Protein AF-A0A2K3LDL1-F1 (afdb_monomer)

InterPro domains:
  IPR001128 Cytochrome P450 [PF00067] (17-119)
  IPR036396 Cytochrome P450 superfamily [G3DSA:1.10.630.10] (7-135)
  IPR036396 Cytochrome P450 superfamily [SSF48264] (17-128)
  IPR050665 Plant Cytochrome P450 Monooxygenases [PTHR24282] (14-123)

Structure (mmCIF, N/CA/C/O backbone):
data_AF-A0A2K3LDL1-F1
#
_entry.id   AF-A0A2K3LDL1-F1
#
loop_
_atom_site.group_PDB
_atom_site.id
_atom_site.type_symbol
_atom_site.label_atom_id
_atom_site.label_alt_id
_atom_site.label_comp_id
_atom_site.label_asym_id
_atom_site.label_entity_id
_atom_site.label_seq_id
_atom_site.pdbx_PDB_ins_code
_atom_site.Cartn_x
_atom_site.Cartn_y
_atom_site.Cartn_z
_atom_site.occupancy
_atom_site.B_iso_or_equiv
_atom_site.auth_seq_id
_atom_site.auth_comp_id
_atom_site.auth_asym_id
_atom_site.auth_atom_id
_atom_site.pdbx_PDB_model_num
ATOM 1 N N . MET A 1 1 ? 44.714 7.543 -19.006 1.00 37.28 1 MET A N 1
ATOM 2 C CA . MET A 1 1 ? 43.235 7.500 -19.036 1.00 37.28 1 MET A CA 1
ATOM 3 C C . MET A 1 1 ? 42.779 6.696 -17.832 1.00 37.28 1 MET A C 1
ATOM 5 O O . MET A 1 1 ? 42.922 5.483 -17.837 1.00 37.28 1 MET A O 1
ATOM 9 N N . ASN A 1 2 ? 42.329 7.365 -16.770 1.00 38.78 2 ASN A N 1
ATOM 10 C CA . ASN A 1 2 ? 41.917 6.697 -15.537 1.00 38.78 2 ASN A CA 1
ATOM 11 C C . ASN A 1 2 ? 40.492 6.169 -15.713 1.00 38.78 2 ASN A C 1
ATOM 13 O O . ASN A 1 2 ? 39.527 6.905 -15.521 1.00 38.78 2 ASN A O 1
ATOM 17 N N . GLN A 1 3 ? 40.356 4.900 -16.099 1.00 47.09 3 GLN A N 1
ATOM 18 C CA . GLN A 1 3 ? 39.092 4.186 -15.957 1.00 47.09 3 GLN A CA 1
ATOM 19 C C . GLN A 1 3 ? 38.890 3.896 -14.468 1.00 47.09 3 GLN A C 1
ATOM 21 O O . GLN A 1 3 ? 39.252 2.838 -13.964 1.00 47.09 3 GLN A O 1
ATOM 26 N N . CYS A 1 4 ? 38.342 4.873 -13.745 1.00 43.03 4 CYS A N 1
ATOM 27 C CA . CYS A 1 4 ? 37.754 4.622 -12.440 1.00 43.03 4 CYS A CA 1
ATOM 28 C C . CYS A 1 4 ? 36.497 3.782 -12.685 1.00 43.03 4 CYS A C 1
ATOM 30 O O . CYS A 1 4 ? 35.422 4.309 -12.971 1.00 43.03 4 CYS A O 1
ATOM 32 N N . ILE A 1 5 ? 36.663 2.460 -12.670 1.00 51.31 5 ILE A N 1
ATOM 33 C CA . ILE A 1 5 ? 35.558 1.510 -12.677 1.00 51.31 5 ILE A CA 1
ATOM 34 C C . ILE A 1 5 ? 34.881 1.707 -11.325 1.00 51.31 5 ILE A C 1
ATOM 36 O O . ILE A 1 5 ? 35.337 1.191 -10.306 1.00 51.31 5 ILE A O 1
ATOM 40 N N . THR A 1 6 ? 33.848 2.544 -11.280 1.00 49.16 6 THR A N 1
ATOM 41 C CA . THR A 1 6 ? 33.011 2.673 -10.091 1.00 49.16 6 THR A CA 1
ATOM 42 C C . THR A 1 6 ? 32.513 1.265 -9.801 1.00 49.16 6 THR A C 1
ATOM 44 O O . THR A 1 6 ? 31.810 0.694 -10.638 1.00 49.16 6 THR A O 1
ATOM 47 N N . LEU A 1 7 ? 32.949 0.658 -8.690 1.00 59.19 7 LEU A N 1
ATOM 48 C CA . LEU A 1 7 ? 32.472 -0.659 -8.284 1.00 59.19 7 LEU A CA 1
ATOM 49 C C . LEU A 1 7 ? 30.946 -0.568 -8.279 1.00 59.19 7 LEU A C 1
ATOM 51 O O . LEU A 1 7 ? 30.358 0.165 -7.484 1.00 59.19 7 LEU A O 1
ATOM 55 N N . ASN A 1 8 ? 30.305 -1.230 -9.241 1.00 62.34 8 ASN A N 1
ATOM 56 C CA . ASN A 1 8 ? 28.864 -1.170 -9.440 1.00 62.34 8 ASN A CA 1
ATOM 57 C C . ASN A 1 8 ? 28.230 -2.100 -8.395 1.00 62.34 8 ASN A C 1
ATOM 59 O O . ASN A 1 8 ? 27.691 -3.154 -8.720 1.00 62.34 8 ASN A O 1
ATOM 63 N N . LEU A 1 9 ? 28.404 -1.749 -7.113 1.00 67.56 9 LEU A N 1
ATOM 64 C CA . LEU A 1 9 ? 28.175 -2.639 -5.972 1.00 67.56 9 LEU A CA 1
ATOM 65 C C . LEU A 1 9 ? 26.708 -3.055 -5.840 1.00 67.56 9 LEU A C 1
ATOM 67 O O . LEU A 1 9 ? 26.432 -4.063 -5.199 1.00 67.56 9 LEU A O 1
ATOM 71 N N . GLY A 1 10 ? 25.793 -2.331 -6.498 1.00 77.12 10 GLY A N 1
ATOM 72 C CA . GLY A 1 10 ? 24.390 -2.704 -6.629 1.00 77.12 10 GLY A CA 1
ATOM 73 C C . GLY A 1 10 ? 23.737 -3.087 -5.298 1.00 77.12 10 GLY A C 1
ATOM 74 O O . GLY A 1 10 ? 24.194 -2.745 -4.212 1.00 77.12 10 GLY A O 1
ATOM 75 N N . LYS A 1 11 ? 22.620 -3.802 -5.375 1.00 83.00 11 LYS A N 1
ATOM 76 C CA . LYS A 1 11 ? 22.022 -4.485 -4.227 1.00 83.00 11 LYS A CA 1
ATOM 77 C C . LYS A 1 11 ? 22.739 -5.826 -4.023 1.00 83.00 11 LYS A C 1
ATOM 79 O O . LYS A 1 11 ? 22.848 -6.565 -5.010 1.00 83.00 11 LYS A O 1
ATOM 84 N N . PRO A 1 12 ? 23.161 -6.172 -2.791 1.00 82.31 12 PRO A N 1
ATOM 85 C CA . PRO A 1 12 ? 23.797 -7.452 -2.497 1.00 82.31 12 PRO A CA 1
ATOM 86 C C . PRO A 1 12 ? 22.940 -8.646 -2.930 1.00 82.31 12 PRO A C 1
ATOM 88 O O . PRO A 1 12 ? 21.729 -8.673 -2.691 1.00 82.31 12 PRO A O 1
ATOM 91 N N . SER A 1 13 ? 23.576 -9.659 -3.521 1.00 78.69 13 SER A N 1
ATOM 92 C CA . SER A 1 13 ? 22.901 -10.852 -4.052 1.00 78.69 13 SER A CA 1
ATOM 93 C C . SER A 1 13 ? 22.119 -11.625 -2.990 1.00 78.69 13 SER A C 1
ATOM 95 O O . SER A 1 13 ? 21.056 -12.158 -3.288 1.00 78.69 13 SER A O 1
ATOM 97 N N . TYR A 1 14 ? 22.581 -11.648 -1.737 1.00 78.69 14 TYR A N 1
ATOM 98 C CA . TYR A 1 14 ? 21.856 -12.318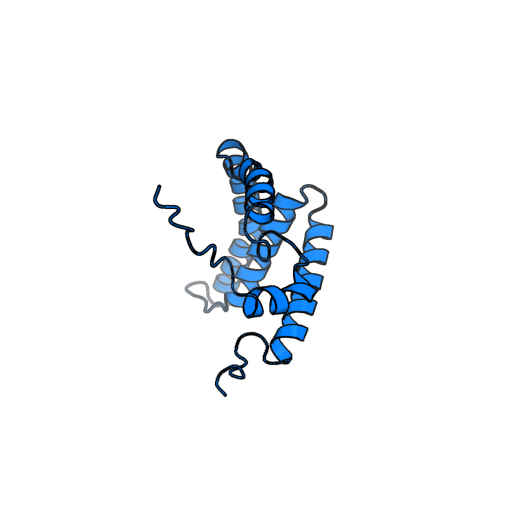 -0.656 1.00 78.69 14 TYR A CA 1
ATOM 99 C C . TYR A 1 14 ? 20.503 -11.647 -0.365 1.00 78.69 14 TYR A C 1
ATOM 101 O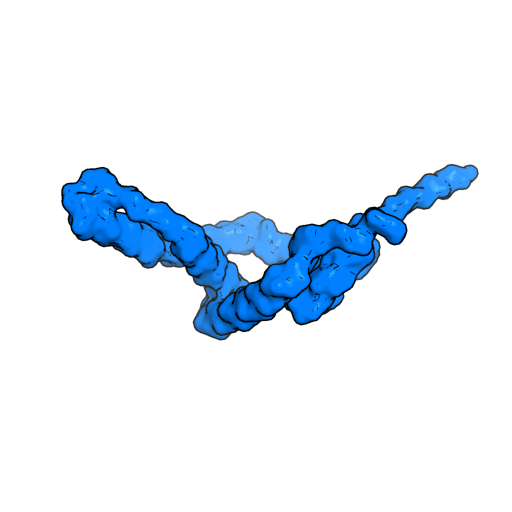 O . TYR A 1 14 ? 19.521 -12.341 -0.124 1.00 78.69 14 TYR A O 1
ATOM 109 N N . ILE A 1 15 ? 20.412 -10.312 -0.446 1.00 75.69 15 ILE A N 1
ATOM 110 C CA . ILE A 1 15 ? 19.150 -9.577 -0.249 1.00 75.69 15 ILE A CA 1
ATOM 111 C C . ILE A 1 15 ? 18.221 -9.829 -1.433 1.00 75.69 15 ILE A C 1
ATOM 113 O O . ILE A 1 15 ? 17.028 -10.088 -1.261 1.00 75.69 15 ILE A O 1
ATOM 117 N N . THR A 1 16 ? 18.759 -9.769 -2.651 1.00 82.12 16 THR A N 1
ATOM 118 C CA . THR A 1 16 ? 17.941 -9.935 -3.848 1.00 82.12 16 THR A CA 1
ATOM 119 C C . THR A 1 16 ? 17.465 -11.378 -3.982 1.00 82.12 16 THR A C 1
ATOM 121 O O . THR A 1 16 ? 16.271 -11.586 -4.151 1.00 82.12 16 THR A O 1
ATOM 124 N N . ASN A 1 17 ? 18.320 -12.392 -3.841 1.00 82.38 17 ASN A N 1
ATOM 125 C CA . ASN A 1 17 ? 17.933 -13.806 -3.946 1.00 82.38 17 ASN A CA 1
ATOM 126 C C . ASN A 1 17 ? 16.837 -14.178 -2.954 1.00 82.38 17 ASN A C 1
ATOM 128 O O . ASN A 1 17 ? 15.880 -14.860 -3.321 1.00 82.38 17 ASN A O 1
ATOM 132 N N . LYS A 1 18 ? 16.922 -13.633 -1.739 1.00 81.31 18 LYS A N 1
ATOM 133 C CA . LYS A 1 18 ? 15.885 -13.790 -0.732 1.00 81.31 18 LYS A CA 1
ATOM 134 C C . LYS A 1 18 ? 14.517 -13.280 -1.237 1.00 81.31 18 LYS A C 1
ATOM 136 O O . LYS A 1 18 ? 13.491 -13.946 -1.171 1.00 81.31 18 LYS A O 1
ATOM 141 N N . LEU A 1 19 ? 14.472 -12.120 -1.865 1.00 82.75 19 LEU A N 1
ATOM 142 C CA . LEU A 1 19 ? 13.207 -11.570 -2.353 1.00 82.75 19 LEU A CA 1
ATOM 143 C C . LEU A 1 19 ? 12.681 -12.222 -3.650 1.00 82.75 19 LEU A C 1
ATOM 145 O O . LEU A 1 19 ? 11.585 -11.881 -4.093 1.00 82.75 19 LEU A O 1
ATOM 149 N N . SER A 1 20 ? 13.432 -13.141 -4.271 1.00 85.56 20 SER A N 1
ATOM 150 C CA . SER A 1 20 ? 13.105 -13.726 -5.581 1.00 85.56 20 SER A CA 1
ATOM 151 C C . SER A 1 20 ? 11.728 -14.405 -5.644 1.00 85.56 20 SER A C 1
ATOM 153 O O . SER A 1 20 ? 10.984 -14.090 -6.575 1.00 85.56 20 SER A O 1
ATOM 155 N N . PRO A 1 21 ? 11.328 -15.253 -4.670 1.00 83.69 21 PRO A N 1
ATOM 156 C CA . PRO A 1 21 ? 10.037 -15.946 -4.720 1.00 83.69 21 PRO A CA 1
ATOM 157 C C . PRO A 1 21 ? 8.828 -15.005 -4.644 1.00 83.69 21 PRO A C 1
ATOM 159 O O . PRO A 1 21 ? 7.769 -15.328 -5.169 1.00 83.69 21 PRO A O 1
ATOM 162 N N . MET A 1 22 ? 8.981 -13.843 -3.997 1.00 83.06 22 MET A N 1
ATOM 163 C CA . MET A 1 22 ? 7.890 -12.883 -3.807 1.00 83.06 22 MET A CA 1
ATOM 164 C C . MET A 1 22 ? 7.855 -11.803 -4.891 1.00 83.06 22 MET A C 1
ATOM 166 O O . MET A 1 22 ? 6.779 -11.377 -5.296 1.00 83.06 22 MET A O 1
ATOM 170 N N . LEU A 1 23 ? 9.020 -11.322 -5.334 1.00 84.06 23 LEU A N 1
ATOM 171 C CA . LEU A 1 23 ? 9.125 -10.104 -6.145 1.00 84.06 23 LEU A CA 1
ATOM 172 C C . LEU A 1 23 ? 9.623 -10.339 -7.575 1.00 84.06 23 LEU A C 1
ATOM 174 O O . LEU A 1 23 ? 9.656 -9.388 -8.361 1.00 84.06 23 LEU A O 1
ATOM 178 N N . GLY A 1 24 ? 10.041 -11.563 -7.922 1.00 87.38 24 GLY A N 1
ATOM 179 C CA . GLY A 1 24 ? 10.642 -11.856 -9.226 1.00 87.38 24 GLY A CA 1
ATOM 180 C C . GLY A 1 24 ? 11.801 -10.903 -9.546 1.00 87.38 24 GLY A C 1
ATOM 181 O O . GLY A 1 24 ? 12.358 -10.269 -8.655 1.00 87.38 24 GLY A O 1
ATOM 182 N N . ASN A 1 25 ? 12.212 -10.750 -10.804 1.00 87.25 25 ASN A N 1
ATOM 183 C CA . ASN A 1 25 ? 13.314 -9.838 -11.175 1.00 87.25 25 ASN A CA 1
ATOM 184 C C . ASN A 1 25 ? 12.885 -8.349 -11.257 1.00 87.25 25 ASN A C 1
ATOM 186 O O . ASN A 1 25 ? 13.323 -7.618 -12.147 1.00 87.25 25 ASN A O 1
ATOM 190 N N . GLY A 1 26 ? 12.006 -7.905 -10.349 1.00 87.06 26 GLY A N 1
ATOM 191 C CA . GLY A 1 26 ? 11.474 -6.540 -10.307 1.00 87.06 26 GLY A CA 1
ATOM 192 C C . GLY A 1 26 ? 12.451 -5.491 -9.760 1.00 87.06 26 GLY A C 1
ATOM 193 O O . GLY A 1 26 ? 13.575 -5.800 -9.357 1.00 87.06 26 GLY A O 1
ATOM 194 N N . ILE A 1 27 ? 11.994 -4.237 -9.681 1.00 90.38 27 ILE A N 1
ATOM 195 C CA . ILE A 1 27 ? 12.825 -3.048 -9.393 1.00 90.38 27 ILE A CA 1
ATOM 196 C C . ILE A 1 27 ? 13.565 -3.117 -8.050 1.00 90.38 27 ILE A C 1
ATOM 198 O O . ILE A 1 27 ? 14.655 -2.565 -7.888 1.00 90.38 27 ILE A O 1
ATOM 202 N N . LEU A 1 28 ? 13.004 -3.842 -7.083 1.00 87.31 28 LEU A N 1
ATOM 203 C CA . LEU A 1 28 ? 13.617 -4.065 -5.775 1.00 87.31 28 LEU A CA 1
ATOM 204 C C . LEU A 1 28 ? 14.792 -5.054 -5.831 1.00 87.31 28 LEU A C 1
ATOM 206 O O . LEU A 1 28 ? 15.640 -5.027 -4.945 1.00 87.31 28 LEU A O 1
ATOM 210 N N . ARG A 1 29 ? 14.885 -5.884 -6.878 1.00 90.00 29 ARG A N 1
ATOM 211 C CA . ARG A 1 29 ? 15.955 -6.873 -7.088 1.00 90.00 29 ARG A CA 1
ATOM 212 C C . ARG A 1 29 ? 16.909 -6.529 -8.230 1.00 90.00 29 ARG A C 1
ATOM 214 O O . ARG A 1 29 ? 18.059 -6.951 -8.190 1.00 90.00 29 ARG A O 1
ATOM 221 N N . ALA A 1 30 ? 16.460 -5.774 -9.229 1.00 89.69 30 ALA A N 1
ATOM 222 C CA . ALA A 1 30 ? 17.278 -5.410 -10.380 1.00 89.69 30 ALA A CA 1
ATOM 223 C C . ALA A 1 30 ? 18.479 -4.522 -9.987 1.00 89.69 30 ALA A C 1
ATOM 225 O O . ALA A 1 30 ? 18.389 -3.710 -9.057 1.00 89.69 30 ALA A O 1
ATOM 226 N N . ASN A 1 31 ? 19.574 -4.639 -10.749 1.00 89.12 31 ASN A N 1
ATOM 227 C CA . ASN A 1 31 ? 20.795 -3.828 -10.658 1.00 89.12 31 ASN A CA 1
ATOM 228 C C . ASN A 1 31 ? 21.186 -3.269 -12.040 1.00 89.12 31 ASN A C 1
ATOM 230 O O . ASN A 1 31 ? 20.665 -3.714 -13.068 1.00 89.12 31 ASN A O 1
ATOM 234 N N . GLY A 1 32 ? 22.094 -2.288 -12.061 1.00 89.19 32 GLY A N 1
ATOM 235 C CA . GLY A 1 32 ? 22.640 -1.703 -13.290 1.00 89.19 32 GLY A CA 1
ATOM 236 C C . GLY A 1 32 ? 21.566 -1.173 -14.248 1.00 89.19 32 GLY A C 1
ATOM 237 O O . GLY A 1 32 ? 20.579 -0.562 -13.829 1.00 89.19 32 GLY A O 1
ATOM 238 N N . ASN A 1 33 ? 21.740 -1.442 -15.543 1.00 90.69 33 ASN A N 1
ATOM 239 C CA . ASN A 1 33 ? 20.862 -0.931 -16.602 1.00 90.69 33 ASN A CA 1
ATOM 240 C C . ASN A 1 33 ? 19.417 -1.437 -16.491 1.00 90.69 33 ASN A C 1
ATOM 242 O O . ASN A 1 33 ? 18.487 -0.672 -16.736 1.00 90.69 33 ASN A O 1
ATOM 246 N N . SER A 1 34 ? 19.216 -2.691 -16.069 1.00 90.31 34 SER A N 1
ATOM 247 C CA . SER A 1 34 ? 17.873 -3.259 -15.877 1.00 90.31 34 SER A CA 1
ATOM 248 C C . SER A 1 34 ? 17.089 -2.474 -14.823 1.00 90.31 34 SER A C 1
ATOM 250 O O . SER A 1 34 ? 15.941 -2.085 -15.042 1.00 90.31 34 SER A O 1
ATOM 252 N N . TRP A 1 35 ? 17.742 -2.133 -13.709 1.00 91.81 35 TRP A N 1
ATOM 253 C CA . TRP A 1 35 ? 17.139 -1.285 -12.685 1.00 91.81 35 TRP A CA 1
ATOM 254 C C . TRP A 1 35 ? 16.846 0.126 -13.192 1.00 91.81 35 TRP A C 1
ATOM 256 O O . TRP A 1 35 ? 15.762 0.650 -12.941 1.00 91.81 35 TRP A O 1
ATOM 266 N N . ALA A 1 36 ? 17.791 0.731 -13.919 1.00 92.50 36 ALA A N 1
ATOM 267 C CA . ALA A 1 36 ? 17.625 2.077 -14.461 1.00 92.50 36 ALA A CA 1
ATOM 268 C C . ALA A 1 36 ? 16.427 2.153 -15.421 1.00 92.50 36 ALA A C 1
ATOM 270 O O . ALA A 1 36 ? 15.615 3.074 -15.323 1.00 92.50 36 ALA A O 1
ATOM 271 N N . GLN A 1 37 ? 16.267 1.153 -16.293 1.00 93.69 37 GLN A N 1
ATOM 272 C CA . GLN A 1 37 ? 15.135 1.054 -17.210 1.00 93.69 37 GLN A CA 1
ATOM 273 C C . GLN A 1 37 ? 13.809 0.882 -16.460 1.00 93.69 37 GLN A C 1
ATOM 275 O O . GLN A 1 37 ? 12.873 1.644 -16.699 1.00 93.69 37 GLN A O 1
ATOM 280 N N . GLN A 1 38 ? 13.730 -0.065 -15.519 1.00 94.06 38 GLN A N 1
ATOM 281 C CA . GLN A 1 38 ? 12.514 -0.291 -14.728 1.00 94.06 38 GLN A CA 1
ATOM 282 C C . GLN A 1 38 ? 12.128 0.952 -13.911 1.00 94.06 38 GLN A C 1
ATOM 284 O O . GLN A 1 38 ? 10.962 1.342 -13.888 1.00 94.06 38 GLN A O 1
ATOM 289 N N . ARG A 1 39 ? 13.104 1.625 -13.287 1.00 93.69 39 ARG A N 1
ATOM 290 C CA . ARG A 1 39 ? 12.867 2.857 -12.525 1.00 93.69 39 ARG A CA 1
ATOM 291 C C . ARG A 1 39 ? 12.377 3.994 -13.411 1.00 93.69 39 ARG A C 1
ATOM 293 O O . ARG A 1 39 ? 11.476 4.715 -12.999 1.00 93.69 39 ARG A O 1
ATOM 300 N N . LYS A 1 40 ? 12.936 4.139 -14.616 1.00 94.62 40 LYS A N 1
ATOM 301 C CA . LYS A 1 40 ? 12.494 5.153 -15.579 1.00 94.62 40 LYS A CA 1
ATOM 302 C C . LYS A 1 40 ? 11.032 4.954 -15.987 1.00 94.62 40 LYS A C 1
ATOM 304 O O . LYS A 1 40 ? 10.312 5.939 -16.082 1.00 94.62 40 LYS A O 1
ATOM 309 N N . LEU A 1 41 ? 10.596 3.707 -16.185 1.00 93.19 41 LEU A N 1
ATOM 310 C CA . LEU A 1 41 ? 9.200 3.393 -16.511 1.00 93.19 41 LEU A CA 1
ATOM 311 C C . LEU A 1 41 ? 8.253 3.754 -15.360 1.00 93.19 41 LEU A C 1
ATOM 313 O O . LEU A 1 41 ? 7.249 4.420 -15.575 1.00 93.19 41 LEU A O 1
ATOM 317 N N . VAL A 1 42 ? 8.601 3.356 -14.134 1.00 92.06 42 VAL A N 1
ATOM 318 C CA . VAL A 1 42 ? 7.757 3.585 -12.951 1.00 92.06 42 VAL A CA 1
ATOM 319 C C . VAL A 1 42 ? 7.710 5.064 -12.547 1.00 92.06 42 VAL A C 1
ATOM 321 O O . VAL A 1 42 ? 6.698 5.520 -12.031 1.00 92.06 42 VAL A O 1
ATOM 324 N N . ALA A 1 43 ? 8.776 5.832 -12.789 1.00 93.88 43 ALA A N 1
ATOM 325 C CA . ALA A 1 43 ? 8.875 7.228 -12.360 1.00 93.88 43 ALA A CA 1
ATOM 326 C C . ALA A 1 43 ? 7.757 8.134 -12.908 1.00 93.88 43 ALA A C 1
ATOM 328 O O . ALA A 1 43 ? 7.354 9.062 -12.211 1.00 93.88 43 ALA A O 1
ATOM 329 N N . ALA A 1 44 ? 7.247 7.858 -14.113 1.00 90.44 44 ALA A N 1
ATOM 330 C CA . ALA A 1 44 ? 6.191 8.659 -14.735 1.00 90.44 44 ALA A CA 1
ATOM 331 C C . ALA A 1 44 ? 4.874 8.642 -13.935 1.00 90.44 44 ALA A C 1
ATOM 333 O O . ALA A 1 44 ? 4.170 9.647 -13.892 1.00 90.44 44 ALA A O 1
ATOM 334 N N . GLU A 1 45 ? 4.575 7.542 -13.237 1.00 90.12 45 GLU A N 1
ATOM 335 C CA . GLU A 1 45 ? 3.380 7.432 -12.387 1.00 90.12 45 GLU A CA 1
ATOM 336 C C . GLU A 1 45 ? 3.474 8.285 -11.113 1.00 90.12 45 GLU A C 1
ATOM 338 O O . GLU A 1 45 ? 2.467 8.561 -10.470 1.00 90.12 45 GLU A O 1
ATOM 343 N N . PHE A 1 46 ? 4.676 8.746 -10.757 1.00 91.94 46 PHE A N 1
ATOM 344 C CA . PHE A 1 46 ? 4.929 9.583 -9.582 1.00 91.94 46 PHE A CA 1
ATOM 345 C C . PHE A 1 46 ? 5.133 11.063 -9.932 1.00 91.94 46 PHE A C 1
ATOM 347 O O . PHE A 1 46 ? 5.623 11.835 -9.106 1.00 91.94 46 PHE A O 1
ATOM 354 N N . PHE A 1 47 ? 4.767 11.486 -11.145 1.00 94.62 47 PHE A N 1
ATOM 355 C CA . PHE A 1 47 ? 4.744 12.903 -11.500 1.00 94.62 47 PHE A CA 1
ATOM 356 C C . PHE A 1 47 ? 3.622 13.647 -10.769 1.00 94.62 47 PHE A C 1
ATOM 358 O O . PHE A 1 47 ? 2.614 13.070 -10.367 1.00 94.62 47 PHE A O 1
ATOM 365 N N . MET A 1 48 ? 3.817 14.949 -10.551 1.00 9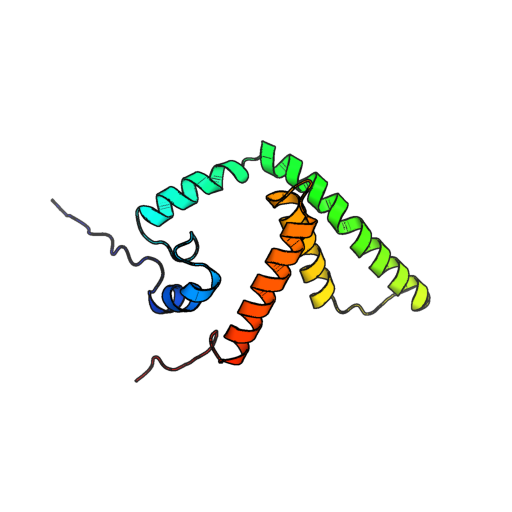4.75 48 MET A N 1
ATOM 366 C CA . MET A 1 48 ? 2.983 15.742 -9.642 1.00 94.75 48 MET A CA 1
ATOM 367 C C . MET A 1 48 ? 1.500 15.768 -10.044 1.00 94.75 48 MET A C 1
ATOM 369 O O . MET A 1 48 ? 0.625 15.795 -9.183 1.00 94.75 48 MET A O 1
ATOM 373 N N . ASP A 1 49 ? 1.206 15.748 -11.343 1.00 93.62 49 ASP A N 1
ATOM 374 C CA . ASP A 1 49 ? -0.151 15.634 -11.881 1.00 93.62 49 ASP A CA 1
ATOM 375 C C . ASP A 1 49 ? -0.816 14.313 -11.469 1.00 93.62 49 ASP A C 1
ATOM 377 O O . ASP A 1 49 ? -1.958 14.320 -11.010 1.00 93.62 49 ASP A O 1
ATOM 381 N N . LYS A 1 50 ? -0.080 13.197 -11.538 1.00 92.38 50 LYS A N 1
ATOM 382 C CA . LYS A 1 50 ? -0.551 11.874 -11.110 1.00 92.38 50 LYS A CA 1
ATOM 383 C C . LYS A 1 50 ? -0.711 11.798 -9.600 1.00 92.38 50 LYS A C 1
ATOM 385 O O . LYS A 1 50 ? -1.753 11.364 -9.117 1.00 92.38 50 LYS A O 1
ATOM 390 N N . VAL A 1 51 ? 0.272 12.298 -8.849 1.00 93.50 51 VAL A N 1
ATOM 391 C CA . VAL A 1 51 ? 0.238 12.308 -7.379 1.00 93.50 51 VAL A CA 1
ATOM 392 C C . VAL A 1 51 ? -0.968 13.092 -6.862 1.00 93.50 51 VAL A C 1
ATOM 394 O O . VAL A 1 51 ? -1.647 12.619 -5.956 1.00 93.50 51 VAL A O 1
ATOM 397 N N . LYS A 1 52 ? -1.302 14.240 -7.466 1.00 93.44 52 LYS A N 1
ATOM 398 C CA . LYS A 1 52 ? -2.503 15.011 -7.094 1.00 93.44 52 LYS A CA 1
ATOM 399 C C . LYS A 1 52 ? -3.789 14.190 -7.208 1.00 93.44 52 LYS A C 1
ATOM 401 O O . LYS A 1 52 ? -4.634 14.281 -6.324 1.00 93.44 52 LYS A O 1
ATOM 406 N N . VAL A 1 53 ? -3.923 13.367 -8.250 1.00 89.69 53 VAL A N 1
ATOM 407 C CA . VAL A 1 53 ? -5.071 12.456 -8.403 1.00 89.69 53 VAL A CA 1
ATOM 408 C C . VAL A 1 53 ? -5.055 11.374 -7.320 1.00 89.69 53 VAL A C 1
ATOM 410 O O . VAL A 1 53 ? -6.085 11.096 -6.707 1.00 89.69 53 VAL A O 1
ATOM 413 N N . MET A 1 54 ? -3.884 10.800 -7.028 1.00 93.94 54 MET A N 1
ATOM 414 C CA . MET A 1 54 ? -3.741 9.775 -5.988 1.00 93.94 54 MET A CA 1
ATOM 415 C C . MET A 1 54 ? -4.115 10.295 -4.593 1.00 93.94 54 MET A C 1
ATOM 417 O O . MET A 1 54 ? -4.700 9.545 -3.817 1.00 93.94 54 MET A O 1
ATOM 421 N N . VAL A 1 55 ? -3.834 11.565 -4.279 1.00 94.12 55 VAL A N 1
ATOM 422 C CA . VAL A 1 55 ? -4.195 12.180 -2.988 1.00 94.12 55 VAL A CA 1
ATOM 423 C C . VAL A 1 55 ? -5.707 12.144 -2.745 1.00 94.12 55 VAL A C 1
ATOM 425 O O . VAL A 1 55 ? -6.124 11.852 -1.627 1.00 94.12 55 VAL A O 1
ATOM 428 N N . GLY A 1 56 ? -6.533 12.357 -3.776 1.00 93.25 56 GLY A N 1
ATOM 429 C CA . GLY A 1 56 ? -7.990 12.224 -3.646 1.00 93.25 56 GLY A CA 1
ATOM 430 C C . GLY A 1 56 ? -8.395 10.821 -3.187 1.00 93.25 56 GLY A C 1
ATOM 431 O O . GLY A 1 56 ? -9.105 10.664 -2.196 1.00 93.25 56 GLY A O 1
ATOM 432 N N . LEU A 1 57 ? -7.827 9.793 -3.825 1.00 92.88 57 LEU A N 1
ATOM 433 C CA . LEU A 1 57 ? -8.056 8.393 -3.451 1.00 92.88 57 LEU A CA 1
ATOM 434 C C . LEU A 1 57 ? -7.534 8.073 -2.042 1.00 92.88 57 LEU A C 1
ATOM 436 O O . LEU A 1 57 ? -8.142 7.272 -1.332 1.00 92.88 57 LEU A O 1
ATOM 440 N N . MET A 1 58 ? -6.425 8.687 -1.617 1.00 94.00 58 MET A N 1
ATOM 441 C CA . MET A 1 58 ? -5.891 8.532 -0.258 1.00 94.00 58 MET A CA 1
ATOM 442 C C . MET A 1 58 ? -6.855 9.083 0.793 1.00 94.00 58 MET A C 1
ATOM 444 O O . MET A 1 58 ? -7.103 8.414 1.795 1.00 94.00 58 MET A O 1
ATOM 448 N N . ILE A 1 59 ? -7.423 10.266 0.547 1.00 94.62 59 ILE A N 1
ATOM 449 C CA . ILE A 1 59 ? -8.406 10.894 1.437 1.00 94.62 59 ILE A CA 1
ATOM 450 C C . ILE A 1 59 ? -9.662 10.023 1.528 1.00 94.62 59 ILE A C 1
ATOM 452 O O . ILE A 1 59 ? -10.105 9.713 2.632 1.00 94.62 59 ILE A O 1
ATOM 456 N N . GLU A 1 60 ? -10.194 9.565 0.393 1.00 92.31 60 GLU A N 1
ATOM 457 C CA . GLU A 1 60 ? -11.354 8.664 0.362 1.00 92.31 60 GLU A CA 1
ATOM 458 C C . GLU A 1 60 ? -11.100 7.356 1.122 1.00 92.31 60 GLU A C 1
ATOM 460 O O . GLU A 1 60 ? -11.969 6.877 1.847 1.00 92.31 60 GLU A O 1
ATOM 465 N N . SER A 1 61 ? -9.897 6.790 0.995 1.00 92.69 61 SER A N 1
ATOM 466 C CA . SER A 1 61 ? -9.514 5.558 1.698 1.00 92.69 61 SER A CA 1
ATOM 467 C C . SER A 1 61 ? -9.390 5.752 3.211 1.00 92.69 61 SER A C 1
ATOM 469 O O . SER A 1 61 ? -9.508 4.784 3.962 1.00 92.69 61 SER A O 1
ATOM 471 N N . ALA A 1 62 ? -9.125 6.979 3.674 1.00 95.94 62 ALA A N 1
ATOM 472 C CA . ALA A 1 62 ? -8.950 7.287 5.091 1.00 95.94 62 ALA A CA 1
ATOM 473 C C . ALA A 1 62 ? -10.291 7.430 5.824 1.00 95.94 62 ALA A C 1
ATOM 475 O O . ALA A 1 62 ? -10.363 7.115 7.009 1.00 95.94 62 ALA A O 1
ATOM 476 N N . GLN A 1 63 ? -11.357 7.843 5.126 1.00 96.06 63 GLN A N 1
ATOM 477 C CA . GLN A 1 63 ? -12.676 8.086 5.728 1.00 96.06 63 GLN A CA 1
ATOM 478 C C . GLN A 1 63 ? -13.208 6.891 6.542 1.00 96.06 63 GLN A C 1
ATOM 480 O O . GLN A 1 63 ? -13.541 7.083 7.710 1.00 96.06 63 GLN A O 1
ATOM 485 N N . PRO A 1 64 ? -13.224 5.641 6.027 1.00 94.25 64 PRO A N 1
ATOM 486 C CA . PRO A 1 64 ? -13.728 4.504 6.800 1.00 94.25 64 PRO A CA 1
ATOM 487 C C . PRO A 1 64 ? -12.881 4.191 8.038 1.00 94.25 64 PRO A C 1
ATOM 489 O O . PRO A 1 64 ? -13.399 3.670 9.022 1.00 94.25 64 PRO A O 1
ATOM 492 N N . LEU A 1 65 ? -11.576 4.481 7.986 1.00 95.69 65 LEU A N 1
ATOM 493 C CA . LEU A 1 65 ? -10.681 4.277 9.119 1.00 95.69 65 LEU A CA 1
ATOM 494 C C . LEU A 1 65 ? -10.956 5.298 10.229 1.00 95.69 65 LEU A C 1
ATOM 496 O O . LEU A 1 65 ? -11.027 4.916 11.394 1.00 95.69 65 LEU A O 1
ATOM 500 N N . LEU A 1 66 ? -11.125 6.570 9.863 1.00 95.44 66 LEU A N 1
ATOM 501 C CA . LEU A 1 66 ? -11.432 7.636 10.816 1.00 95.44 66 LEU A CA 1
ATOM 502 C C . LEU A 1 66 ? -12.778 7.388 11.499 1.00 95.44 66 LEU A C 1
ATOM 504 O O . LEU A 1 66 ? -12.817 7.355 12.722 1.00 95.44 66 LEU A O 1
ATOM 508 N N . LEU A 1 67 ? -13.823 7.066 10.728 1.00 95.69 67 LEU A N 1
ATOM 509 C CA . LEU A 1 67 ? -15.142 6.721 11.272 1.00 95.69 67 LEU A CA 1
ATOM 510 C C . LEU A 1 67 ? -15.076 5.543 12.253 1.00 95.69 67 LEU A C 1
ATOM 512 O O . LEU A 1 67 ? -15.702 5.567 13.307 1.00 95.69 67 LEU A O 1
ATOM 516 N N . LYS A 1 68 ? -14.281 4.513 11.934 1.00 95.12 68 LYS A N 1
ATOM 517 C CA . LYS A 1 68 ? -14.060 3.381 12.841 1.00 95.12 68 LYS A CA 1
ATOM 518 C C . LYS A 1 68 ? -13.416 3.832 14.156 1.00 95.12 68 LYS A C 1
ATOM 520 O O . LYS A 1 68 ? -13.780 3.331 15.214 1.00 95.12 68 LYS A O 1
ATOM 525 N N . TRP A 1 69 ? -12.420 4.713 14.105 1.00 95.50 69 TRP A N 1
ATOM 526 C CA . TRP A 1 69 ? -11.741 5.198 15.310 1.00 95.50 69 TRP A CA 1
ATOM 527 C C . TRP A 1 69 ? -12.609 6.151 16.131 1.00 95.50 69 TRP A C 1
ATOM 529 O O . TRP A 1 69 ? -12.578 6.066 17.353 1.00 95.50 69 TRP A O 1
ATOM 539 N N . GLU A 1 70 ? -13.412 6.993 15.483 1.00 94.69 70 GLU A N 1
ATOM 540 C CA . GLU A 1 70 ? -14.414 7.842 16.139 1.00 94.69 70 GLU A CA 1
ATOM 541 C C . GLU A 1 70 ? -15.432 6.990 16.908 1.00 94.69 70 GLU A C 1
ATOM 543 O O . GLU A 1 70 ? -15.623 7.200 18.103 1.00 94.69 70 GLU A O 1
ATOM 548 N N . GLN A 1 71 ? -15.973 5.941 16.279 1.00 94.62 71 GLN A N 1
ATOM 549 C CA . GLN A 1 71 ? -16.876 4.987 16.939 1.00 94.62 71 GLN A CA 1
ATOM 550 C C . GLN A 1 71 ? -16.222 4.297 18.142 1.00 94.62 71 GLN A C 1
ATOM 552 O O . GLN A 1 71 ? -16.837 4.168 19.195 1.00 94.62 71 GLN A O 1
ATOM 557 N N . LEU A 1 72 ? -14.948 3.905 18.033 1.00 94.06 72 LEU A N 1
ATOM 558 C CA . LEU A 1 72 ? -14.222 3.301 19.157 1.00 94.06 72 LEU A CA 1
ATOM 559 C C . LEU A 1 72 ? -14.04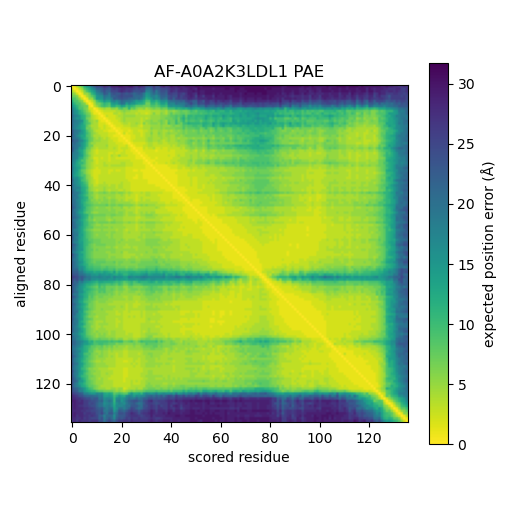9 4.253 20.347 1.00 94.06 72 LEU A C 1
ATOM 561 O O . LEU A 1 72 ? -13.948 3.777 21.479 1.00 94.06 72 LEU A O 1
ATOM 565 N N . ILE A 1 73 ? -13.963 5.564 20.102 1.00 94.38 73 ILE A N 1
ATOM 566 C CA . ILE A 1 73 ? -13.916 6.586 21.155 1.00 94.38 73 ILE A CA 1
ATOM 567 C C . ILE A 1 73 ? -15.288 6.714 21.812 1.00 94.38 73 ILE A C 1
ATOM 569 O O . ILE A 1 73 ? -15.371 6.721 23.041 1.00 94.38 73 ILE A O 1
ATOM 573 N N . GLU A 1 74 ? -16.356 6.771 21.017 1.00 94.12 74 GLU A N 1
ATOM 574 C CA . GLU A 1 74 ? -17.735 6.826 21.516 1.00 94.12 74 GLU A CA 1
ATOM 575 C C . GLU A 1 74 ? -18.064 5.609 22.396 1.00 94.12 74 GLU A C 1
ATOM 577 O O . GLU A 1 74 ? -18.515 5.778 23.532 1.00 94.12 74 GLU A O 1
ATOM 582 N N . ASP A 1 75 ? -17.720 4.402 21.941 1.00 91.75 75 ASP A N 1
ATOM 583 C CA . ASP A 1 75 ? -17.932 3.141 22.667 1.00 91.75 75 ASP A CA 1
ATOM 584 C C . ASP A 1 75 ? -17.170 3.072 24.008 1.00 91.75 75 ASP A C 1
ATOM 586 O O . ASP A 1 75 ? -17.571 2.348 24.921 1.00 91.75 75 ASP A O 1
ATOM 590 N N . GLN A 1 76 ? -16.073 3.827 24.152 1.00 90.50 76 GLN A N 1
ATOM 591 C CA . GLN A 1 76 ? -15.229 3.873 25.357 1.00 90.50 76 GLN A CA 1
ATOM 592 C C . GLN A 1 76 ? -15.551 5.052 26.291 1.00 90.50 76 GLN A C 1
ATOM 594 O O . GLN A 1 76 ? -14.786 5.351 27.208 1.00 90.50 76 GLN A O 1
ATOM 599 N N . GLY A 1 77 ? -16.695 5.713 26.101 1.00 87.88 77 GLY A N 1
ATOM 600 C CA . GLY A 1 77 ? -17.140 6.813 26.962 1.00 87.88 77 GLY A CA 1
ATOM 601 C C . GLY A 1 77 ? -16.774 8.207 26.448 1.00 87.88 77 GLY A C 1
ATOM 602 O O . GLY A 1 77 ? -16.857 9.174 27.201 1.00 87.88 77 GLY A O 1
ATOM 603 N N . GLY A 1 78 ? -16.385 8.329 25.175 1.00 84.94 78 GLY A N 1
ATOM 604 C CA . GLY A 1 78 ? -16.406 9.583 24.417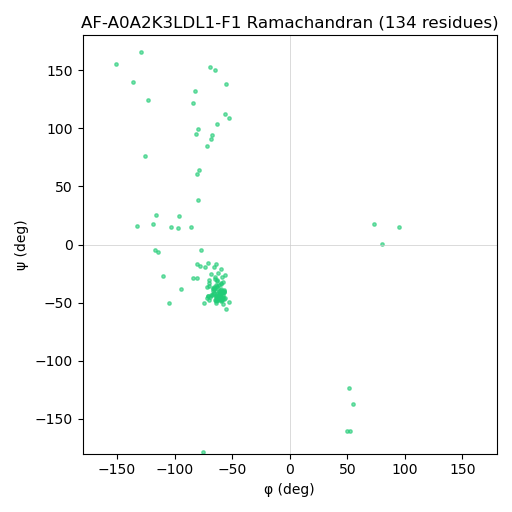 1.00 84.94 78 GLY A CA 1
ATOM 605 C C . GLY A 1 78 ? -15.253 10.559 24.658 1.00 84.94 78 GLY A C 1
ATOM 606 O O . GLY A 1 78 ? -15.242 11.624 24.047 1.00 84.94 78 GLY A O 1
ATOM 607 N N . VAL A 1 79 ? -14.286 10.235 25.524 1.00 85.88 79 VAL A N 1
ATOM 608 C CA . VAL A 1 79 ? -13.162 11.140 25.841 1.00 85.88 79 VAL A CA 1
ATOM 609 C C . VAL A 1 79 ? -11.865 10.683 25.179 1.00 85.88 79 VAL A C 1
ATOM 611 O O . VAL A 1 79 ? -11.199 11.469 24.509 1.00 85.88 79 VAL A O 1
ATOM 614 N N . THR A 1 80 ? -11.501 9.413 25.339 1.00 90.06 80 THR A N 1
ATOM 615 C CA . THR A 1 80 ? -10.291 8.820 24.758 1.00 90.06 80 THR A CA 1
ATOM 616 C C . THR A 1 80 ? -10.495 7.329 24.504 1.00 90.06 80 THR A C 1
ATOM 618 O O . THR A 1 80 ? -11.306 6.682 25.161 1.00 90.06 80 THR A O 1
ATOM 621 N N . ALA A 1 81 ? -9.730 6.780 23.560 1.00 91.19 81 ALA A N 1
ATOM 622 C CA . ALA A 1 81 ? -9.664 5.349 23.287 1.00 91.19 81 ALA A CA 1
ATOM 623 C C . ALA A 1 81 ? -8.211 4.911 23.094 1.00 91.19 81 ALA A C 1
ATOM 625 O O . ALA A 1 81 ? -7.433 5.592 22.419 1.00 91.19 81 ALA A O 1
ATOM 626 N N . GLU A 1 82 ? -7.855 3.746 23.631 1.00 91.94 82 GLU A N 1
ATOM 627 C CA . GLU A 1 82 ? -6.612 3.073 23.258 1.00 91.94 82 GLU A CA 1
ATOM 628 C C . GLU A 1 82 ? -6.847 2.253 21.983 1.00 91.94 82 GLU A C 1
ATOM 630 O O . GLU A 1 82 ? -7.719 1.383 21.934 1.00 91.94 82 GLU A O 1
ATOM 635 N N . VAL A 1 83 ? -6.075 2.529 20.926 1.00 90.50 83 VAL A N 1
ATOM 636 C CA . VAL A 1 83 ? -6.272 1.906 19.610 1.00 90.50 83 VAL A CA 1
ATOM 637 C C . VAL A 1 83 ? -5.005 1.201 19.144 1.00 90.50 83 VAL A C 1
ATOM 639 O O . VAL A 1 83 ? -3.939 1.797 18.985 1.00 90.50 83 VAL A O 1
ATOM 642 N N . LYS A 1 84 ? -5.131 -0.090 18.827 1.00 92.81 84 LYS A N 1
ATOM 643 C CA . LYS A 1 84 ? -4.059 -0.859 18.187 1.00 92.81 84 LYS A CA 1
ATOM 644 C C . LYS A 1 84 ? -4.008 -0.573 16.683 1.00 92.81 84 LYS A C 1
ATOM 646 O O . LYS A 1 84 ? -4.726 -1.186 15.896 1.00 92.81 84 LYS A O 1
ATOM 651 N N . VAL A 1 85 ? -3.087 0.296 16.272 1.00 94.88 85 VAL A N 1
ATOM 652 C CA . VAL A 1 85 ? -3.039 0.841 14.900 1.00 94.88 85 VAL A CA 1
ATOM 653 C C . VAL A 1 85 ? -2.458 -0.093 13.827 1.00 94.88 85 VAL A C 1
ATOM 655 O O . VAL A 1 85 ? -2.698 0.122 12.643 1.00 94.88 85 VAL A O 1
ATOM 658 N N . ASP A 1 86 ? -1.709 -1.141 14.191 1.00 92.25 86 ASP A N 1
ATOM 659 C CA . ASP A 1 86 ? -0.979 -1.987 13.221 1.00 92.25 86 ASP A CA 1
ATOM 660 C C . ASP A 1 86 ? -1.886 -2.604 12.138 1.00 92.25 86 ASP A C 1
ATOM 662 O O . ASP A 1 86 ? -1.559 -2.601 10.948 1.00 92.25 86 ASP A O 1
ATOM 666 N N . ALA A 1 87 ? -3.034 -3.158 12.537 1.00 90.50 87 ALA A N 1
ATOM 667 C CA . ALA A 1 87 ? -3.955 -3.778 11.589 1.00 90.50 87 ALA A CA 1
ATOM 668 C C . ALA A 1 87 ? -4.647 -2.752 10.697 1.00 90.50 87 ALA A C 1
ATOM 670 O O . ALA A 1 87 ? -4.830 -3.005 9.504 1.00 90.50 87 ALA A O 1
ATOM 671 N N . ASP A 1 88 ? -4.942 -1.602 11.277 1.00 93.75 88 ASP A N 1
ATOM 672 C CA . ASP A 1 88 ? -5.687 -0.523 10.664 1.00 93.75 88 ASP A CA 1
ATOM 673 C C . ASP A 1 88 ? -4.852 0.224 9.629 1.00 93.75 88 ASP A C 1
ATOM 675 O O . ASP A 1 88 ? -5.247 0.304 8.467 1.00 93.75 88 ASP A O 1
ATOM 679 N N . LEU A 1 89 ? -3.637 0.645 9.987 1.00 94.44 8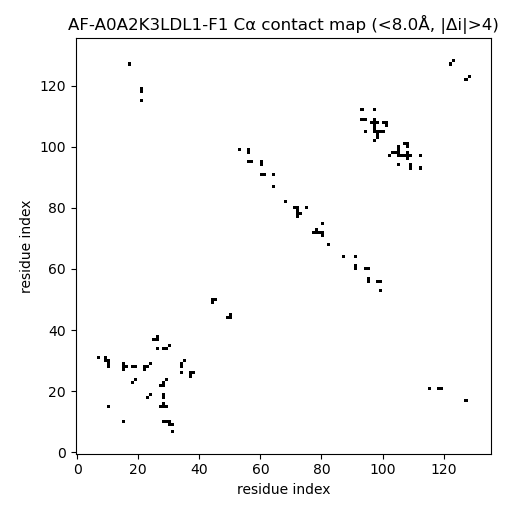9 LEU A N 1
ATOM 680 C CA . LEU A 1 89 ? -2.716 1.315 9.063 1.00 94.44 89 LEU A CA 1
ATOM 681 C C . LEU A 1 89 ? -2.306 0.412 7.900 1.00 94.44 89 LEU A C 1
ATOM 683 O O . LEU A 1 89 ? -2.160 0.866 6.762 1.00 94.44 89 LEU A O 1
ATOM 687 N N . ARG A 1 90 ? -2.157 -0.889 8.164 1.00 90.94 90 ARG A N 1
ATOM 688 C CA . ARG A 1 90 ? -1.894 -1.878 7.119 1.00 90.94 90 ARG A CA 1
ATOM 689 C C . ARG A 1 90 ? -3.087 -2.054 6.182 1.00 90.94 90 ARG A C 1
ATOM 691 O O . ARG A 1 90 ? -2.882 -2.151 4.975 1.00 90.94 90 ARG A O 1
ATOM 698 N N . GLY A 1 91 ? -4.304 -2.130 6.721 1.00 91.75 91 GLY A N 1
ATOM 699 C CA . GLY A 1 91 ? -5.529 -2.214 5.924 1.00 91.75 91 GLY A CA 1
ATOM 700 C C . GLY A 1 91 ? -5.723 -0.971 5.058 1.00 91.75 91 GLY A C 1
ATOM 701 O O . GLY A 1 91 ? -5.940 -1.094 3.855 1.00 91.75 91 GLY A O 1
ATOM 702 N N . PHE A 1 92 ? -5.537 0.207 5.652 1.00 94.44 92 PHE A N 1
ATOM 703 C CA . PHE A 1 92 ? -5.590 1.498 4.975 1.00 94.44 92 PHE A CA 1
ATOM 704 C C . PHE A 1 92 ? -4.573 1.591 3.833 1.00 94.44 92 PHE A C 1
ATOM 706 O O . PHE A 1 92 ? -4.949 1.862 2.698 1.00 94.44 92 PHE A O 1
ATOM 713 N N . SER A 1 93 ? -3.303 1.269 4.092 1.00 93.62 93 SER A N 1
ATOM 714 C CA . SER A 1 93 ? -2.259 1.300 3.059 1.00 93.62 93 SER A CA 1
ATOM 715 C C . SER A 1 93 ? -2.558 0.332 1.908 1.00 93.62 93 SER A C 1
ATOM 717 O O . SER A 1 93 ? -2.352 0.669 0.743 1.00 93.62 93 SER A O 1
ATOM 719 N N . ALA A 1 94 ? -3.084 -0.860 2.211 1.00 92.50 94 ALA A N 1
ATOM 720 C CA . ALA A 1 94 ? -3.507 -1.812 1.188 1.00 92.50 94 ALA A CA 1
ATOM 721 C C . ALA A 1 94 ? -4.703 -1.295 0.368 1.00 92.50 94 ALA A C 1
ATOM 723 O O . ALA A 1 94 ? -4.728 -1.505 -0.845 1.00 92.50 94 ALA A O 1
ATOM 724 N N . ASP A 1 95 ? -5.670 -0.611 0.990 1.00 92.94 95 ASP A N 1
ATOM 725 C CA . ASP A 1 95 ? -6.804 0.016 0.295 1.00 92.94 95 ASP A CA 1
ATOM 726 C C . ASP A 1 95 ? -6.333 1.131 -0.645 1.00 92.94 95 ASP A C 1
ATOM 728 O O . ASP A 1 95 ? -6.652 1.093 -1.834 1.00 92.94 95 ASP A O 1
ATOM 732 N N . VAL A 1 96 ? -5.483 2.035 -0.144 1.00 94.44 96 VAL A N 1
ATOM 733 C CA . VAL A 1 96 ? -4.883 3.131 -0.918 1.00 94.44 96 VAL A CA 1
ATOM 734 C C . VAL A 1 96 ? -4.165 2.592 -2.149 1.00 94.44 96 VAL A C 1
ATOM 736 O O . VAL A 1 96 ? -4.483 2.988 -3.270 1.00 94.44 96 VAL A O 1
ATOM 739 N N . ILE A 1 97 ? -3.223 1.659 -1.972 1.00 93.00 97 ILE A N 1
ATOM 740 C CA . ILE A 1 97 ? -2.445 1.136 -3.102 1.00 93.00 97 ILE A CA 1
ATOM 741 C C . ILE A 1 97 ? -3.355 0.364 -4.063 1.00 93.00 97 ILE A C 1
ATOM 743 O O . ILE A 1 97 ? -3.193 0.467 -5.277 1.00 93.00 97 ILE A O 1
ATOM 747 N N . SER A 1 98 ? -4.353 -0.365 -3.555 1.00 93.94 98 SER A N 1
ATOM 748 C CA . SER A 1 98 ? -5.306 -1.077 -4.412 1.00 93.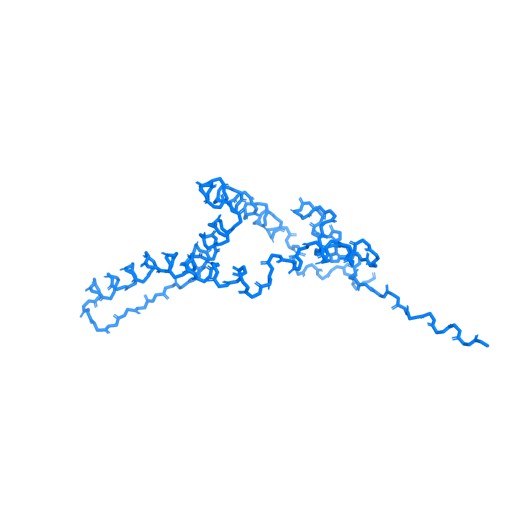94 98 SER A CA 1
ATOM 749 C C . SER A 1 98 ? -6.127 -0.120 -5.277 1.00 93.94 98 SER A C 1
ATOM 751 O O . SER A 1 98 ? -6.297 -0.373 -6.466 1.00 93.94 98 SER A O 1
ATOM 753 N N . ARG A 1 99 ? -6.609 0.995 -4.722 1.00 92.81 99 ARG A N 1
ATOM 754 C CA . ARG A 1 99 ? -7.353 2.008 -5.486 1.00 92.81 99 ARG A CA 1
ATOM 755 C C . ARG A 1 99 ? -6.466 2.729 -6.488 1.00 92.81 99 ARG A C 1
ATOM 757 O O . ARG A 1 99 ? -6.863 2.880 -7.638 1.00 92.81 99 ARG A O 1
ATOM 764 N N . VAL A 1 100 ? -5.258 3.114 -6.079 1.00 92.81 100 VAL A N 1
ATOM 765 C CA . VAL A 1 100 ? -4.304 3.813 -6.949 1.00 92.81 100 VAL A CA 1
ATOM 766 C C . VAL A 1 100 ? -3.864 2.928 -8.117 1.00 92.81 100 VAL A C 1
ATOM 768 O O . VAL A 1 100 ? -3.887 3.371 -9.259 1.00 92.81 100 VAL A O 1
ATOM 771 N N . CYS A 1 101 ? -3.491 1.672 -7.859 1.00 90.31 101 CYS A N 1
ATOM 772 C CA . CYS A 1 101 ? -2.931 0.799 -8.892 1.00 90.31 101 CYS A CA 1
ATOM 773 C C . CYS A 1 101 ? -3.987 0.084 -9.744 1.00 90.31 101 CYS A C 1
ATOM 775 O O . CYS A 1 101 ? -3.700 -0.255 -10.889 1.00 90.31 101 CYS A O 1
ATOM 777 N N . PHE A 1 102 ? -5.182 -0.186 -9.206 1.00 90.38 102 PHE A N 1
ATOM 778 C CA . PHE A 1 102 ? -6.199 -0.996 -9.893 1.00 90.38 102 PHE A CA 1
ATOM 779 C C . PHE A 1 102 ? -7.491 -0.230 -10.210 1.00 90.38 102 PHE A C 1
ATOM 781 O O . PHE A 1 102 ? -8.370 -0.789 -10.873 1.00 90.38 102 PHE A O 1
ATOM 788 N N . GLY A 1 103 ? -7.630 1.025 -9.766 1.00 88.50 103 GLY A N 1
ATOM 789 C CA . GLY A 1 103 ? -8.790 1.876 -10.042 1.00 88.50 103 GLY A CA 1
ATOM 790 C C . GLY A 1 103 ? -10.112 1.178 -9.712 1.00 88.50 103 GLY A C 1
ATOM 791 O O . GLY A 1 103 ? -10.308 0.662 -8.614 1.00 88.50 103 GLY A O 1
ATOM 792 N N . HIS A 1 104 ? -11.003 1.078 -10.700 1.00 88.12 104 HIS A N 1
ATOM 793 C CA . HIS A 1 104 ? -12.299 0.396 -10.574 1.00 88.12 104 HIS A CA 1
ATOM 794 C C . HIS A 1 104 ? -12.198 -1.095 -10.195 1.00 88.12 104 HIS A C 1
ATOM 796 O O . HIS A 1 104 ? -13.146 -1.665 -9.667 1.00 88.12 104 HIS A O 1
ATOM 802 N N . SER A 1 105 ? -11.051 -1.738 -10.433 1.00 91.88 105 SER A N 1
ATOM 803 C CA . SER A 1 105 ? -10.785 -3.132 -10.056 1.00 91.88 105 SER A CA 1
ATOM 804 C C . SER A 1 105 ? -10.034 -3.265 -8.721 1.00 91.88 105 SER A C 1
ATOM 806 O O . SER A 1 105 ? -9.369 -4.276 -8.491 1.00 91.88 105 SER A O 1
ATOM 808 N N . TYR A 1 106 ? -10.129 -2.279 -7.820 1.00 89.19 106 TYR A N 1
ATOM 809 C CA . TYR A 1 106 ? -9.429 -2.291 -6.526 1.00 89.19 106 TYR A CA 1
ATOM 810 C C . TYR A 1 106 ? -9.722 -3.526 -5.662 1.00 89.19 106 TYR A C 1
ATOM 812 O O . TYR A 1 106 ? -8.866 -3.941 -4.882 1.00 89.19 106 TYR A O 1
ATOM 820 N N . SER A 1 107 ? -10.882 -4.169 -5.821 1.00 89.56 107 SER A N 1
ATOM 821 C CA . SER A 1 107 ? -11.200 -5.441 -5.157 1.00 89.56 107 SER A CA 1
ATOM 822 C C . SER A 1 107 ? -10.213 -6.558 -5.523 1.00 89.56 107 SER A C 1
ATOM 824 O O . SER A 1 107 ? -9.750 -7.280 -4.640 1.00 89.56 107 SER A O 1
ATOM 826 N N . LYS A 1 108 ? -9.803 -6.645 -6.796 1.00 92.12 108 LYS A N 1
ATOM 827 C CA . LYS A 1 108 ? -8.747 -7.567 -7.252 1.00 92.12 108 LYS A CA 1
ATOM 828 C C . LYS A 1 108 ? -7.387 -7.177 -6.675 1.00 92.12 108 LYS A C 1
ATOM 830 O O . LYS A 1 108 ? -6.619 -8.045 -6.272 1.00 92.12 108 LYS A O 1
ATOM 835 N N . GLY A 1 109 ? -7.109 -5.875 -6.575 1.00 90.31 109 GLY A N 1
ATOM 836 C CA . GLY A 1 109 ? -5.904 -5.360 -5.919 1.00 90.31 109 GLY A CA 1
ATOM 837 C C . GLY A 1 109 ? -5.790 -5.816 -4.463 1.00 90.31 109 GLY A C 1
ATOM 838 O O . GLY A 1 109 ? -4.740 -6.307 -4.044 1.00 90.31 109 GLY A O 1
ATOM 839 N N . LYS A 1 110 ? -6.899 -5.773 -3.716 1.00 88.69 110 LYS A N 1
ATOM 840 C CA . LYS A 1 110 ? -6.958 -6.292 -2.343 1.00 88.69 110 LYS A CA 1
ATOM 841 C C . LYS A 1 110 ? -6.637 -7.782 -2.280 1.00 88.69 110 LYS A C 1
ATOM 843 O O . LYS A 1 110 ? -5.879 -8.197 -1.406 1.00 88.69 110 LYS A O 1
ATOM 848 N N . GLU A 1 111 ? -7.156 -8.581 -3.211 1.00 91.44 111 GLU A N 1
ATOM 849 C CA . GLU A 1 111 ? -6.838 -10.012 -3.291 1.00 91.44 111 GLU A CA 1
ATOM 850 C C . GLU A 1 111 ? -5.337 -10.249 -3.531 1.00 91.44 111 GLU A C 1
ATOM 852 O O . GLU A 1 111 ? -4.725 -11.086 -2.863 1.00 91.44 111 GLU A O 1
ATOM 857 N N . VAL A 1 112 ? -4.716 -9.469 -4.423 1.00 91.12 112 VAL A N 1
ATOM 858 C CA . VAL A 1 112 ? -3.263 -9.512 -4.659 1.00 91.12 112 VAL A CA 1
ATOM 859 C C . VAL A 1 112 ? -2.495 -9.189 -3.376 1.00 91.12 112 VAL A C 1
ATOM 861 O O . VAL A 1 112 ? -1.592 -9.938 -3.003 1.00 91.12 112 VAL A O 1
ATOM 864 N N . PHE A 1 113 ? -2.879 -8.134 -2.651 1.00 88.81 113 PHE A N 1
ATOM 865 C CA . PHE A 1 113 ? -2.260 -7.780 -1.369 1.00 88.81 113 PHE A CA 1
ATOM 866 C C . PHE A 1 113 ? -2.393 -8.884 -0.317 1.00 88.81 113 PHE A C 1
ATOM 868 O O . PHE A 1 113 ? -1.432 -9.170 0.402 1.00 88.81 113 PHE A O 1
ATOM 875 N N . LEU A 1 114 ? -3.554 -9.537 -0.237 1.00 89.56 114 LEU A N 1
ATOM 876 C CA . LEU A 1 114 ? -3.765 -10.670 0.663 1.00 89.56 114 LEU A CA 1
ATOM 877 C C . LEU A 1 114 ? -2.840 -11.841 0.312 1.00 89.56 114 LEU A C 1
ATOM 879 O O . LEU A 1 114 ? -2.193 -12.389 1.206 1.00 89.56 114 LEU A O 1
ATOM 883 N N . LYS A 1 115 ? -2.709 -12.184 -0.976 1.00 91.00 115 LYS A N 1
ATOM 884 C CA . LYS A 1 115 ? -1.805 -13.251 -1.438 1.00 91.00 115 LYS A CA 1
ATOM 885 C C . LYS A 1 115 ? -0.337 -12.920 -1.171 1.00 91.00 115 LYS A C 1
ATOM 887 O O . LYS A 1 115 ? 0.371 -13.755 -0.611 1.00 91.00 115 LYS A O 1
ATOM 892 N N . LEU A 1 116 ? 0.104 -11.699 -1.484 1.00 88.81 116 LEU A N 1
ATOM 893 C CA . LEU A 1 116 ? 1.462 -11.226 -1.182 1.00 88.81 116 LEU A CA 1
ATOM 894 C C . LEU A 1 116 ? 1.766 -11.319 0.315 1.00 88.81 116 LEU A C 1
ATOM 896 O O . LEU A 1 116 ? 2.839 -11.770 0.709 1.00 88.81 116 LEU A O 1
ATOM 900 N N . ARG A 1 117 ? 0.796 -10.967 1.163 1.00 86.81 117 ARG A N 1
ATOM 901 C CA . ARG A 1 117 ? 0.939 -11.076 2.615 1.00 86.81 117 ARG A CA 1
ATOM 902 C C . ARG A 1 117 ? 1.032 -12.523 3.088 1.00 86.81 117 ARG A C 1
ATOM 904 O O . ARG A 1 117 ? 1.809 -12.804 3.999 1.00 86.81 117 ARG A O 1
ATOM 911 N N . SER A 1 118 ? 0.255 -13.430 2.506 1.00 89.88 118 SER A N 1
ATOM 912 C CA . SER A 1 118 ? 0.358 -14.860 2.810 1.00 89.88 118 SER A CA 1
ATOM 913 C C . SER A 1 118 ? 1.751 -15.390 2.470 1.00 89.88 118 SER A C 1
ATOM 915 O O . SER A 1 118 ? 2.369 -16.035 3.314 1.00 89.88 118 SER A O 1
ATOM 917 N N . ILE A 1 119 ? 2.290 -15.025 1.301 1.00 88.69 119 ILE A N 1
ATOM 918 C CA . ILE A 1 119 ? 3.665 -15.363 0.903 1.00 88.69 119 ILE A CA 1
ATOM 919 C C . ILE A 1 119 ? 4.672 -14.784 1.905 1.00 88.69 119 ILE A C 1
ATOM 921 O O . ILE A 1 119 ? 5.511 -15.517 2.424 1.00 88.69 119 ILE A O 1
ATOM 925 N N . GLN A 1 120 ? 4.551 -13.500 2.251 1.00 85.56 120 GLN A N 1
ATOM 926 C CA . GLN A 1 120 ? 5.444 -12.850 3.209 1.00 85.56 120 GLN A CA 1
ATOM 927 C C . GLN A 1 120 ? 5.425 -13.539 4.582 1.00 85.56 120 GLN A C 1
ATOM 929 O O . GLN A 1 120 ? 6.481 -13.734 5.173 1.00 85.56 120 GLN A O 1
ATOM 934 N N . LYS A 1 121 ? 4.252 -13.938 5.095 1.00 87.00 121 LYS A N 1
ATOM 935 C CA . LYS A 1 121 ? 4.144 -14.661 6.375 1.00 87.00 121 LYS A CA 1
ATOM 936 C C . LYS A 1 121 ? 4.845 -16.017 6.328 1.00 87.00 121 LYS A C 1
ATOM 938 O O . LYS A 1 121 ? 5.579 -16.340 7.257 1.00 87.00 121 LYS A O 1
ATOM 943 N N . ILE A 1 122 ? 4.644 -16.778 5.251 1.00 88.00 122 ILE A N 1
ATOM 944 C CA . ILE A 1 122 ? 5.312 -18.072 5.048 1.00 88.00 122 ILE A CA 1
ATOM 945 C C . ILE A 1 122 ? 6.832 -17.874 5.038 1.00 88.00 122 ILE A C 1
ATOM 947 O O . ILE A 1 122 ? 7.551 -18.585 5.733 1.00 88.00 122 ILE A O 1
ATOM 951 N N . MET A 1 123 ? 7.318 -16.854 4.327 1.00 80.69 123 MET A N 1
ATOM 952 C CA . MET A 1 123 ? 8.746 -16.530 4.273 1.00 80.69 123 MET A CA 1
ATOM 953 C C . MET A 1 123 ? 9.297 -16.066 5.632 1.00 80.69 123 MET A C 1
ATOM 955 O O . MET A 1 123 ? 10.380 -16.489 6.026 1.00 80.69 123 MET A O 1
ATOM 959 N N . SER A 1 124 ? 8.565 -15.238 6.383 1.00 77.38 124 SER A N 1
ATOM 960 C CA . SER A 1 124 ? 9.000 -14.743 7.699 1.00 77.38 124 SER A CA 1
ATOM 961 C C . SER A 1 124 ? 9.092 -15.844 8.758 1.00 77.38 124 SER A C 1
ATOM 963 O O . SER A 1 124 ? 10.025 -15.828 9.559 1.00 77.38 124 SER A O 1
ATOM 965 N N . ASN A 1 125 ? 8.177 -16.818 8.744 1.00 66.56 125 ASN A N 1
ATOM 966 C CA . ASN A 1 125 ? 8.192 -17.950 9.680 1.00 66.56 125 ASN A CA 1
ATOM 967 C C . ASN A 1 125 ? 9.412 -18.869 9.489 1.00 66.56 125 ASN A C 1
ATOM 969 O O . ASN A 1 125 ? 9.790 -19.581 10.412 1.00 66.56 125 ASN A O 1
ATOM 973 N N . HIS A 1 126 ? 10.068 -18.804 8.327 1.00 62.97 126 HIS A N 1
ATOM 974 C CA . HIS A 1 126 ? 11.327 -19.494 8.047 1.00 62.97 126 HIS A CA 1
ATOM 975 C C . HIS A 1 126 ? 12.585 -18.708 8.490 1.00 62.97 126 HIS A C 1
ATOM 977 O O . HIS A 1 126 ? 13.687 -19.033 8.061 1.00 62.97 126 HIS A O 1
ATOM 983 N N . GLY A 1 127 ? 12.465 -17.670 9.336 1.00 55.31 127 GLY A N 1
ATOM 984 C CA . GLY A 1 127 ? 13.623 -16.928 9.876 1.00 55.31 127 GLY A CA 1
ATOM 985 C C . GLY A 1 127 ? 14.318 -16.007 8.862 1.00 55.31 127 GLY A C 1
ATOM 986 O O . GLY A 1 127 ? 15.450 -15.570 9.046 1.00 55.31 127 GLY A O 1
ATOM 987 N N . PHE A 1 128 ? 13.643 -15.677 7.768 1.00 53.22 128 PHE A N 1
ATOM 9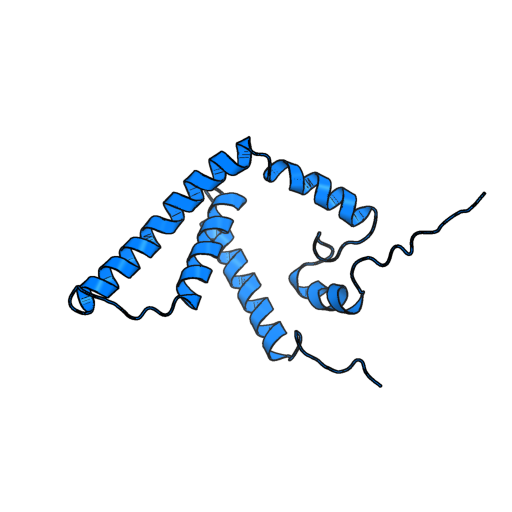88 C CA . PHE A 1 128 ? 14.287 -15.173 6.561 1.00 53.22 128 PHE A CA 1
ATOM 989 C C . PHE A 1 128 ? 14.879 -13.759 6.630 1.00 53.22 128 PHE A C 1
ATOM 991 O O . PHE A 1 128 ? 15.898 -13.480 5.987 1.00 53.22 128 PHE A O 1
ATOM 998 N N . LEU A 1 129 ? 14.254 -12.865 7.401 1.00 49.19 129 LEU A N 1
ATOM 999 C CA . LEU A 1 129 ? 14.673 -11.463 7.517 1.00 49.19 129 LEU A CA 1
ATOM 1000 C C . LEU A 1 129 ? 15.855 -11.261 8.480 1.00 49.19 129 LEU A C 1
ATOM 1002 O O . LEU A 1 129 ? 16.528 -10.240 8.377 1.00 49.19 129 LEU A O 1
ATOM 1006 N N . PHE A 1 130 ? 16.153 -12.235 9.350 1.00 48.19 130 PHE A N 1
ATOM 1007 C CA . PHE A 1 130 ? 17.207 -12.131 10.370 1.00 48.19 130 PHE A CA 1
ATOM 1008 C C . PHE A 1 130 ? 18.141 -13.343 10.452 1.00 48.19 130 PHE A C 1
ATOM 1010 O O . PHE A 1 130 ? 18.862 -13.471 11.438 1.00 48.19 130 PHE A O 1
ATOM 1017 N N . ASP A 1 131 ? 18.164 -14.220 9.445 1.00 38.66 131 ASP A N 1
ATOM 1018 C CA . ASP A 1 131 ? 19.086 -15.354 9.471 1.00 38.66 131 ASP A CA 1
ATOM 1019 C C . ASP A 1 131 ? 20.551 -14.872 9.451 1.00 38.66 131 ASP A C 1
ATOM 1021 O O . ASP A 1 131 ? 21.065 -14.402 8.429 1.00 38.66 131 ASP A O 1
ATOM 1025 N N . LYS A 1 132 ? 21.185 -14.944 10.629 1.00 45.41 132 LYS A N 1
ATOM 1026 C CA . LYS A 1 132 ? 22.606 -14.716 10.910 1.00 45.41 132 LYS A CA 1
ATOM 1027 C C . LYS A 1 132 ? 23.397 -15.979 10.550 1.00 45.41 132 LYS A C 1
ATOM 1029 O O . LYS A 1 132 ? 24.038 -16.572 11.409 1.00 45.41 132 LYS A O 1
ATOM 1034 N N . SER A 1 133 ? 23.366 -16.390 9.290 1.00 42.00 133 SER A N 1
ATOM 1035 C CA . SER A 1 133 ? 24.098 -17.573 8.810 1.00 42.00 133 SER A CA 1
ATOM 1036 C C . SER A 1 133 ? 25.180 -17.229 7.776 1.00 42.00 133 SER A C 1
ATOM 1038 O O . SER A 1 133 ? 25.555 -18.058 6.957 1.00 42.00 133 SER A O 1
ATOM 1040 N N . GLY A 1 134 ? 25.698 -15.994 7.812 1.00 43.59 134 GLY A N 1
ATOM 1041 C CA . GLY A 1 134 ? 26.732 -15.497 6.891 1.00 43.59 134 GLY A CA 1
ATOM 1042 C C . GLY A 1 134 ? 28.048 -15.060 7.544 1.00 43.59 134 GLY A C 1
ATOM 1043 O O . GLY A 1 134 ? 28.790 -14.303 6.927 1.00 43.59 134 GLY A O 1
ATOM 1044 N N . PHE A 1 135 ? 28.318 -15.480 8.783 1.00 42.22 135 PHE A N 1
ATOM 1045 C CA . PHE A 1 135 ? 29.626 -15.326 9.432 1.00 42.22 135 PHE A CA 1
ATOM 1046 C C . PHE A 1 135 ? 30.117 -16.690 9.915 1.00 42.22 135 PHE A C 1
ATOM 1048 O O . PHE A 1 135 ? 30.020 -17.006 11.099 1.00 42.22 135 PHE A O 1
ATOM 1055 N N . LEU A 1 136 ? 30.592 -17.494 8.968 1.00 35.19 136 LEU A N 1
ATOM 1056 C CA . LEU A 1 136 ? 31.658 -18.480 9.138 1.00 35.19 136 LEU A CA 1
ATOM 1057 C C . LEU A 1 136 ? 32.184 -18.865 7.756 1.00 35.19 136 LEU A C 1
ATOM 1059 O O . LEU A 1 136 ? 31.341 -19.153 6.877 1.00 35.19 136 LEU A O 1
#

Sequence (136 aa):
MNQCITLNLGKPSYITNKLSPMLGNGILRANGNSWAQQRKLVAAEFFMDKVKVMVGLMIESAQPLLLKWEQLIEDQGGVTAEVKVDADLRGFSADVISRVCFGHSYSKGKEVFLKLRSIQKIMSNHGFLFDKSGFL

Nearest PDB structures (foldseek):
  7wzm-assembly1_A  TM=8.349E-01  e=2.435E-02  Streptomyces avermitilis
  6j95-assembly1_A  TM=9.116E-01  e=6.939E-02  Arabidopsis thaliana
  7wzl-assembly1_A  TM=8.197E-01  e=3.389E-02  Streptomyces avermitilis
  1wiy-assembly1_B-2  TM=6.192E-01  e=1.189E-02  Thermus thermophilus
  1wiy-assembly1_A-2  TM=6.158E-01  e=4.465E-02  Thermus thermophilus

Mean predicted aligned error: 8.84 Å

Radius of gyration: 20.53 Å; Cα contacts (8 Å, |Δi|>4): 75; chains: 1; bounding box: 61×35×46 Å

Secondary structure (DSSP, 8-state):
----------S-HHHHHHHHHHHTTSTTT--HHHHHHHHHHHHGGGSHHHHHHHHHHHHHHHH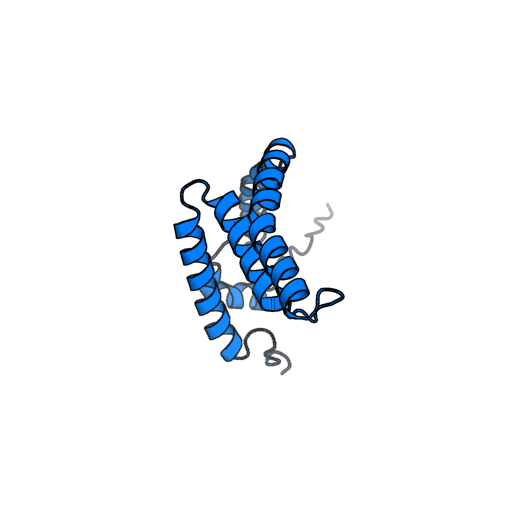HHHHHHHHHHHHTTSS-----HHHHHHHHHHHHHHHHHHGGGHHHHHHHHHHHHHHHHHHHHTTTTT------

Foldseek 3Di:
DDPPVPPQVFPDPLVLVLCCVQQNCALVNDGDPVNVVRCVVVVVCVDPVNVVVLVVQLVVLCVVLVVVLCVQCVVVPNDDHDDDCPVVVLSSVQQSCLCSVPPVVSVVSNVSVVVSVVVVVVSVVVVRPPPPPPDD

pLDDT: mean 83.93, std 15.76, range [35.19, 96.06]

Solvent-accessible surface area (backbone atoms only — not comparable to full-atom values): 8055 Å² total; per-residue (Å²): 134,87,81,77,74,71,77,80,68,65,73,55,63,72,64,31,62,68,43,35,90,84,53,48,87,34,67,92,49,37,47,69,70,62,20,53,52,48,47,58,63,56,50,65,66,67,34,70,76,47,44,58,56,44,50,55,52,43,54,63,45,43,49,66,55,51,55,53,51,52,50,50,17,52,79,58,72,62,80,58,61,93,75,82,54,71,68,53,57,51,51,41,52,46,48,30,52,11,38,68,75,38,48,98,47,22,69,59,34,42,52,50,53,52,51,54,48,52,52,51,51,59,48,51,76,69,46,62,91,71,66,85,81,82,86,128

Organism: Trifolium pratense (NCBI:txid57577)